Protein AF-A0A9W9YWI8-F1 (afdb_monomer_lite)

Organism: NCBI:txid174260

Foldseek 3Di:
DVLLVVLVVCLVPPLVVSVVCLVPPVVVVFDPVDPVSVVVSVVSVVVSVVVVCVVDPDPDDPDDDDDDPPVVVVVVVVVVVVVVLVVDDPVPHDDPDDPVVVDDD

InterPro domains:
  IPR052456 CTLH complex component protein [PTHR15526] (6-59)

Secondary structure (DSSP, 8-state):
-HHHHHHHHHHHH-HHHHHHHIIIIIHHHS-TTSHHHHHHHHHHHHHHHHHHTTTS-------------THHHHHHHHHHHHHHHTTS-TTTSPP-S-GGGG---

Radius of gyration: 24.57 Å; chains: 1; bounding box: 37×49×68 Å

pLDDT: mean 74.22, std 14.22, range [42.0, 88.56]

Structure (mmCIF, N/CA/C/O backbone):
data_AF-A0A9W9YWI8-F1
#
_entry.id   AF-A0A9W9YWI8-F1
#
loop_
_atom_site.group_PDB
_atom_site.id
_atom_site.type_symbol
_atom_site.label_atom_id
_atom_site.label_alt_id
_atom_site.label_comp_id
_atom_site.label_asym_id
_atom_site.label_entity_id
_atom_site.label_seq_id
_atom_site.pdbx_PDB_i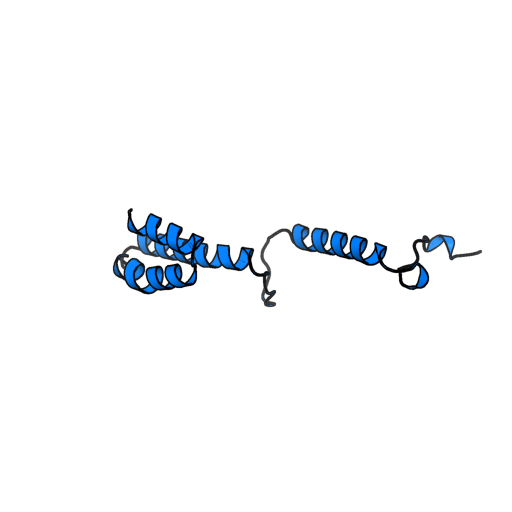ns_code
_atom_site.Cartn_x
_atom_site.Cartn_y
_atom_site.Cartn_z
_atom_site.occupancy
_atom_site.B_iso_or_equiv
_atom_site.auth_seq_id
_atom_site.auth_comp_id
_atom_site.auth_asym_id
_atom_site.auth_atom_id
_atom_site.pdbx_PDB_model_num
ATOM 1 N N . MET A 1 1 ? 0.292 -4.143 26.282 1.00 52.72 1 MET A N 1
ATOM 2 C CA . MET A 1 1 ? 1.708 -3.885 25.917 1.00 52.72 1 MET A CA 1
ATOM 3 C C . MET A 1 1 ? 2.343 -5.019 25.096 1.00 52.72 1 MET A C 1
ATOM 5 O O . MET A 1 1 ? 2.863 -4.715 24.036 1.00 52.72 1 MET A O 1
ATOM 9 N N . CYS A 1 2 ? 2.288 -6.308 25.474 1.00 61.97 2 CYS A N 1
ATOM 10 C CA . CYS A 1 2 ? 2.955 -7.380 24.692 1.00 61.97 2 CYS A CA 1
ATOM 11 C C . CYS A 1 2 ? 2.340 -7.678 23.305 1.00 61.97 2 CYS A C 1
ATOM 13 O O . CYS A 1 2 ? 3.051 -8.072 22.385 1.00 61.97 2 CYS A O 1
ATOM 15 N N . PHE A 1 3 ? 1.033 -7.474 23.134 1.00 71.69 3 PHE A N 1
ATOM 16 C CA . PHE A 1 3 ? 0.311 -7.766 21.886 1.00 71.69 3 PHE A CA 1
ATOM 17 C C . PHE A 1 3 ? 0.650 -6.804 20.733 1.00 71.69 3 PHE A C 1
ATOM 19 O O . PHE A 1 3 ? 0.565 -7.201 19.574 1.00 71.69 3 PHE A O 1
ATOM 26 N N . LEU A 1 4 ? 1.096 -5.581 21.043 1.00 74.38 4 LEU A N 1
ATOM 27 C CA . LEU A 1 4 ? 1.524 -4.591 20.047 1.00 74.38 4 LEU A CA 1
ATOM 28 C C . LEU A 1 4 ? 2.880 -4.945 19.431 1.00 74.38 4 LEU A C 1
ATOM 30 O O . LEU A 1 4 ? 3.044 -4.857 18.218 1.00 74.38 4 LEU A O 1
ATOM 34 N N . PHE A 1 5 ? 3.827 -5.407 20.253 1.00 77.38 5 PHE A N 1
ATOM 35 C CA . PHE A 1 5 ? 5.131 -5.869 19.771 1.00 77.38 5 PHE A CA 1
ATOM 36 C C . PHE A 1 5 ? 4.987 -7.061 18.829 1.00 77.38 5 PHE A C 1
ATOM 38 O O . PHE A 1 5 ? 5.570 -7.059 17.750 1.00 77.38 5 PHE A O 1
ATOM 45 N N . ARG A 1 6 ? 4.144 -8.032 19.200 1.00 81.00 6 ARG A N 1
ATOM 46 C CA . ARG A 1 6 ? 3.864 -9.201 18.361 1.00 81.00 6 ARG A CA 1
ATOM 47 C C . ARG A 1 6 ? 3.217 -8.814 17.033 1.00 81.00 6 ARG A C 1
ATOM 49 O O . ARG A 1 6 ? 3.615 -9.326 15.995 1.00 81.00 6 ARG A O 1
ATOM 56 N N . PHE A 1 7 ? 2.253 -7.893 17.051 1.00 84.38 7 PHE A N 1
ATOM 57 C CA . PHE A 1 7 ? 1.657 -7.382 15.819 1.00 84.38 7 PHE A CA 1
ATOM 58 C C . PHE A 1 7 ? 2.692 -6.684 14.928 1.00 84.38 7 PHE A C 1
ATOM 60 O O . PHE A 1 7 ? 2.711 -6.929 13.729 1.00 84.38 7 PHE A O 1
ATOM 67 N N . HIS A 1 8 ? 3.564 -5.849 15.496 1.00 81.38 8 HIS A N 1
ATOM 68 C CA . HIS A 1 8 ? 4.579 -5.127 14.727 1.00 81.38 8 HIS A CA 1
ATOM 69 C C . HIS A 1 8 ? 5.645 -6.058 14.125 1.00 81.38 8 HIS A C 1
ATOM 71 O O . HIS A 1 8 ? 6.079 -5.860 12.989 1.00 81.38 8 HIS A O 1
ATOM 77 N N . GLU A 1 9 ? 6.024 -7.106 14.859 1.00 84.19 9 GLU A N 1
ATOM 78 C CA . GLU A 1 9 ? 6.909 -8.167 14.377 1.00 84.19 9 GLU A CA 1
ATOM 79 C C . GLU A 1 9 ? 6.272 -8.934 13.209 1.00 84.19 9 GLU A C 1
ATOM 81 O O . GLU A 1 9 ? 6.896 -9.074 12.156 1.00 84.19 9 GLU A O 1
ATOM 86 N N . LEU A 1 10 ? 5.000 -9.336 13.343 1.00 84.56 10 LEU A N 1
ATOM 87 C CA . LEU A 1 10 ? 4.249 -9.969 12.256 1.00 84.56 10 LEU A CA 1
ATOM 88 C C . LEU A 1 10 ? 4.102 -9.024 11.059 1.00 84.56 10 LEU A C 1
ATOM 90 O O . LEU A 1 10 ? 4.374 -9.431 9.940 1.00 84.56 10 LEU A O 1
ATOM 94 N N . ALA A 1 11 ? 3.746 -7.757 11.276 1.00 83.69 11 ALA A N 1
ATOM 95 C CA . ALA A 1 11 ? 3.558 -6.769 10.212 1.00 83.69 11 ALA A CA 1
ATOM 96 C C . ALA A 1 11 ? 4.832 -6.523 9.390 1.00 83.69 11 ALA A C 1
ATOM 98 O O . ALA A 1 11 ? 4.745 -6.196 8.210 1.00 83.69 11 ALA A O 1
ATOM 99 N N . SER A 1 12 ? 6.006 -6.693 10.004 1.00 81.12 12 SER A N 1
ATOM 100 C CA . SER A 1 12 ? 7.301 -6.525 9.339 1.00 81.12 12 SER A CA 1
ATOM 101 C C . SER A 1 12 ? 7.728 -7.752 8.529 1.00 81.12 12 SER A C 1
ATOM 103 O O . SER A 1 12 ? 8.502 -7.610 7.586 1.00 81.12 12 SER A O 1
ATOM 105 N N . HIS A 1 13 ? 7.261 -8.949 8.897 1.00 82.06 13 HIS A N 1
ATOM 106 C CA . HIS A 1 13 ? 7.675 -10.208 8.273 1.00 82.06 13 HIS A CA 1
ATOM 107 C C . HIS A 1 13 ? 6.621 -10.772 7.311 1.00 82.06 13 HIS A C 1
ATOM 109 O O . HIS A 1 13 ? 6.954 -11.189 6.204 1.00 82.06 13 HIS A O 1
ATOM 115 N N . ASP A 1 14 ? 5.355 -10.793 7.729 1.00 84.81 14 ASP A N 1
ATOM 116 C CA . ASP A 1 14 ? 4.216 -11.250 6.939 1.00 84.81 14 ASP A CA 1
ATOM 117 C C . ASP A 1 14 ? 2.959 -10.396 7.237 1.00 84.81 14 ASP A C 1
ATOM 119 O O . ASP A 1 14 ? 2.265 -10.604 8.244 1.00 84.81 14 ASP A O 1
ATOM 123 N N . PRO A 1 15 ? 2.616 -9.443 6.350 1.00 83.00 15 PRO A N 1
ATOM 124 C CA . PRO A 1 15 ? 1.469 -8.564 6.547 1.00 83.00 15 PRO A CA 1
ATOM 125 C C . PRO A 1 15 ? 0.127 -9.314 6.543 1.00 83.00 15 PRO A C 1
ATOM 127 O O . PRO A 1 15 ? -0.842 -8.826 7.130 1.00 83.00 15 PRO A O 1
ATOM 130 N N . TYR A 1 16 ? 0.043 -10.500 5.929 1.00 85.06 16 TYR A N 1
ATOM 131 C CA . TYR A 1 16 ? -1.180 -11.304 5.920 1.00 85.06 16 TYR A CA 1
ATOM 132 C C . TYR A 1 16 ? -1.438 -11.955 7.285 1.00 85.06 16 TYR A C 1
ATOM 134 O O . TYR A 1 16 ? -2.544 -11.856 7.827 1.00 85.06 16 TYR A O 1
ATOM 142 N N . GLU A 1 17 ? -0.412 -12.566 7.882 1.00 86.38 17 GLU A N 1
ATOM 143 C CA . GLU A 1 17 ? -0.453 -13.061 9.265 1.00 86.38 17 GLU A CA 1
ATOM 144 C C . GLU A 1 17 ? -0.774 -11.927 10.248 1.00 86.38 17 GLU A C 1
ATOM 146 O O . GLU A 1 17 ? -1.616 -12.093 11.134 1.00 86.38 17 GLU A O 1
ATOM 151 N N . ALA A 1 18 ? -0.177 -10.746 10.055 1.00 87.38 18 ALA A N 1
ATOM 152 C CA . ALA A 1 18 ? -0.458 -9.568 10.871 1.00 87.38 18 ALA A CA 1
ATOM 153 C C . ALA A 1 18 ? -1.932 -9.146 10.795 1.00 87.38 18 ALA A C 1
ATOM 155 O O . ALA A 1 18 ? -2.547 -8.861 11.824 1.00 87.38 18 ALA A O 1
ATOM 156 N N . LEU A 1 19 ? -2.528 -9.159 9.597 1.00 86.81 19 LEU A N 1
ATOM 157 C CA . LEU A 1 19 ? -3.943 -8.849 9.401 1.00 86.81 19 LEU A CA 1
ATOM 158 C C . LEU A 1 19 ? -4.846 -9.873 10.100 1.00 86.81 19 LEU A C 1
ATOM 160 O O . LEU A 1 19 ? -5.817 -9.504 10.762 1.00 86.81 19 LEU A O 1
ATOM 164 N N . LYS A 1 20 ? -4.504 -11.161 10.008 1.00 88.56 20 LYS A N 1
ATOM 165 C CA . LYS A 1 20 ? -5.230 -12.237 10.691 1.00 88.56 20 LYS A CA 1
ATOM 166 C C . LYS A 1 20 ? -5.146 -12.097 12.213 1.00 88.56 20 LYS A C 1
ATOM 168 O O . LYS A 1 20 ? -6.151 -12.307 12.894 1.00 88.56 20 LYS A O 1
ATOM 173 N N . TYR A 1 21 ? -3.984 -11.723 12.743 1.00 87.12 21 TYR A N 1
ATOM 174 C CA . TYR A 1 21 ? -3.781 -11.461 14.168 1.00 87.12 21 TYR A CA 1
ATOM 175 C C . TYR A 1 21 ? -4.567 -10.227 14.636 1.00 87.12 21 TYR A C 1
ATOM 177 O O . TYR A 1 21 ? -5.247 -10.279 15.662 1.00 87.12 21 TYR A O 1
ATOM 185 N N . LEU A 1 22 ? -4.551 -9.147 13.848 1.00 87.38 22 LEU A N 1
ATOM 186 C CA . LEU A 1 22 ? -5.325 -7.929 14.101 1.00 87.38 22 LEU A CA 1
ATOM 187 C C . LEU A 1 22 ? -6.835 -8.211 14.134 1.00 87.38 22 LEU A C 1
ATOM 189 O O . LEU A 1 22 ? -7.535 -7.747 15.032 1.00 87.38 22 LEU A O 1
ATOM 193 N N . GLN A 1 23 ? -7.330 -9.007 13.183 1.00 87.62 23 GLN A N 1
ATOM 194 C CA . GLN A 1 23 ? -8.750 -9.327 13.062 1.00 87.62 23 GLN A CA 1
ATOM 195 C C . GLN A 1 23 ? -9.250 -10.276 14.153 1.00 87.62 23 GLN A C 1
ATOM 197 O O . GLN A 1 23 ? -10.385 -10.118 14.593 1.00 87.62 23 GLN A O 1
ATOM 202 N N . ASN A 1 24 ? -8.453 -11.264 14.568 1.00 86.31 24 ASN A N 1
ATOM 203 C CA . ASN A 1 24 ? -8.922 -12.302 15.487 1.00 86.31 24 ASN A CA 1
ATOM 204 C C . ASN A 1 24 ? -8.539 -12.030 16.941 1.00 86.31 24 ASN A C 1
ATOM 206 O O . ASN A 1 24 ? -9.402 -12.119 17.803 1.00 86.31 24 ASN A O 1
ATOM 210 N N . GLU A 1 25 ? -7.277 -11.717 17.237 1.00 84.56 25 GLU A N 1
ATOM 211 C CA . GLU A 1 25 ? -6.809 -11.620 18.628 1.00 84.56 25 GLU A CA 1
ATOM 212 C C . GLU A 1 25 ? -6.848 -10.185 19.144 1.00 84.56 25 GLU A C 1
ATOM 214 O O . GLU A 1 25 ? -7.377 -9.920 20.226 1.00 84.56 25 GLU A O 1
ATOM 219 N N . LEU A 1 26 ? -6.336 -9.240 18.350 1.00 83.06 26 LEU A N 1
ATOM 220 C CA . LEU A 1 26 ? -6.263 -7.841 18.762 1.00 83.06 26 LEU A CA 1
ATOM 221 C C . LEU A 1 26 ? -7.669 -7.233 18.895 1.00 83.06 26 LEU A C 1
ATOM 223 O O . LEU A 1 26 ? -7.957 -6.584 19.893 1.00 83.06 26 LEU A O 1
ATOM 227 N N . SER A 1 27 ? -8.570 -7.514 17.948 1.00 83.19 27 SER A N 1
ATOM 228 C CA . SER A 1 27 ? -9.954 -7.016 17.979 1.00 83.19 27 SER A CA 1
ATOM 229 C C . SER A 1 27 ? -10.769 -7.511 19.182 1.00 83.19 27 SER A C 1
ATOM 231 O O . SER A 1 27 ? -11.611 -6.769 19.678 1.00 83.19 27 SER A O 1
ATOM 233 N N . GLN A 1 28 ? -10.523 -8.741 19.651 1.00 82.69 28 GLN A N 1
ATOM 234 C CA . GLN A 1 28 ? -11.201 -9.329 20.812 1.00 82.69 28 GLN A CA 1
ATOM 235 C C . GLN A 1 28 ? -10.655 -8.801 22.139 1.00 82.69 28 GLN A C 1
ATOM 237 O O . GLN A 1 28 ? -11.348 -8.849 23.151 1.00 82.69 28 GLN A O 1
ATOM 242 N N . THR A 1 29 ? -9.406 -8.335 22.135 1.00 81.56 29 THR A N 1
ATOM 243 C CA . THR A 1 29 ? -8.731 -7.824 23.333 1.00 81.56 29 THR A CA 1
ATOM 244 C C . THR A 1 29 ? -9.017 -6.337 23.558 1.00 81.56 29 THR A C 1
ATOM 246 O O . THR A 1 29 ? -8.964 -5.888 24.697 1.00 81.56 29 THR A O 1
ATOM 249 N N . VAL A 1 30 ? -9.332 -5.592 22.493 1.00 81.69 30 VAL A N 1
ATOM 250 C CA . VAL A 1 30 ? -9.650 -4.157 22.540 1.00 81.69 30 VAL A CA 1
ATOM 251 C C . VAL A 1 30 ? -11.084 -3.928 23.019 1.00 81.69 30 VAL A C 1
ATOM 253 O O . VAL A 1 30 ? -12.028 -4.505 22.472 1.00 81.69 30 VAL A O 1
ATOM 256 N N . ALA A 1 31 ? -11.268 -3.045 24.000 1.00 80.75 31 ALA A N 1
ATOM 257 C CA . ALA A 1 31 ? -12.581 -2.598 24.437 1.00 80.75 31 ALA A CA 1
ATOM 258 C C . ALA A 1 31 ? -13.122 -1.518 23.485 1.00 80.75 31 ALA A C 1
ATOM 260 O O . ALA A 1 31 ? -12.765 -0.344 23.545 1.00 80.75 31 ALA A O 1
ATOM 261 N N . HIS A 1 32 ? -14.049 -1.907 22.606 1.00 80.00 32 HIS A N 1
ATOM 262 C CA . HIS A 1 32 ? -14.669 -0.985 21.636 1.00 80.00 32 HIS A CA 1
ATOM 263 C C . HIS A 1 32 ? -15.626 0.037 22.262 1.00 80.00 32 HIS A C 1
ATOM 265 O O . HIS A 1 32 ? -16.042 0.976 21.584 1.00 80.00 32 HIS A O 1
ATOM 271 N N . ASP A 1 33 ? -15.958 -0.132 23.541 1.00 81.69 33 ASP A N 1
ATOM 272 C CA . ASP A 1 33 ? -16.742 0.830 24.315 1.00 81.69 33 ASP A CA 1
ATOM 273 C C . ASP A 1 33 ? -15.901 2.045 24.753 1.00 81.69 33 ASP A C 1
ATOM 275 O O . ASP A 1 33 ? -16.460 3.091 25.093 1.00 81.69 33 ASP A O 1
ATOM 279 N N . GLU A 1 34 ? -14.565 1.945 24.705 1.00 88.38 34 GLU A N 1
ATOM 280 C CA . GLU A 1 34 ? -13.656 3.045 25.017 1.00 88.38 34 GLU A CA 1
ATOM 281 C C . GLU A 1 34 ? -13.212 3.774 23.727 1.00 88.38 34 GLU A C 1
ATOM 283 O O . GLU A 1 34 ? -12.612 3.184 22.816 1.00 88.38 34 GLU A O 1
ATOM 288 N N . PRO A 1 35 ? -13.502 5.083 23.593 1.00 83.25 35 PRO A N 1
ATOM 289 C CA . PRO A 1 35 ? -13.203 5.825 22.369 1.00 83.25 35 PRO A CA 1
ATOM 290 C C . PRO A 1 35 ? -11.697 5.99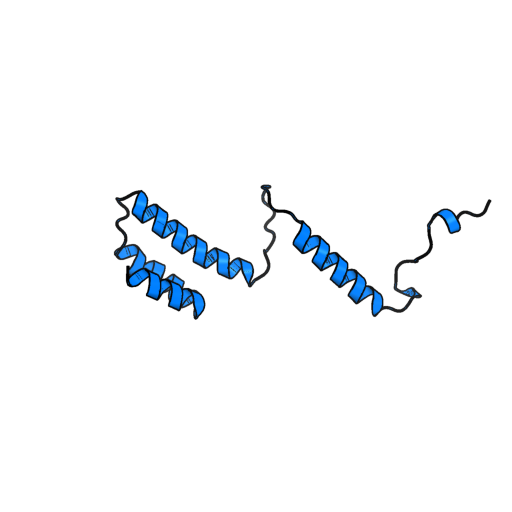0 22.116 1.00 83.25 35 PRO A C 1
ATOM 292 O O . PRO A 1 35 ? -11.289 6.117 20.962 1.00 83.25 35 PRO A O 1
ATOM 295 N N . GLU A 1 36 ? -10.881 5.977 23.172 1.00 83.50 36 GLU A N 1
ATOM 296 C CA . GLU A 1 36 ? -9.424 6.115 23.091 1.00 83.50 36 GLU A CA 1
ATOM 297 C C . GLU A 1 36 ? -8.775 4.815 22.590 1.00 83.50 36 GLU A C 1
ATOM 299 O O . GLU A 1 36 ? -8.053 4.828 21.593 1.00 83.50 36 GLU A O 1
ATOM 304 N N . GLU A 1 37 ? -9.134 3.665 23.171 1.00 79.69 37 GLU A N 1
ATOM 305 C CA . GLU A 1 37 ? -8.597 2.362 22.756 1.00 79.69 37 GLU A CA 1
ATOM 306 C C . GLU A 1 37 ? -9.028 1.983 21.326 1.00 79.69 37 GLU A C 1
ATOM 308 O O . GLU A 1 37 ? -8.224 1.520 20.510 1.00 79.69 37 GLU A O 1
ATOM 313 N N . SER A 1 38 ? -10.283 2.268 20.960 1.00 81.38 38 SER A N 1
ATOM 314 C CA . SER A 1 38 ? -10.766 2.072 19.585 1.00 81.38 38 SER A CA 1
ATOM 315 C C . SER A 1 38 ? -10.082 3.001 18.572 1.00 81.38 38 SER A C 1
ATOM 317 O O . SER A 1 38 ? -9.918 2.636 17.402 1.00 81.38 38 SER A O 1
ATOM 319 N N . GLN A 1 39 ? -9.652 4.198 18.987 1.00 84.88 39 GLN A N 1
ATOM 320 C CA . GLN A 1 39 ? -8.850 5.088 18.149 1.00 84.88 39 GLN A CA 1
ATOM 321 C C . GLN A 1 39 ? -7.447 4.526 17.925 1.00 84.88 39 GLN A C 1
ATOM 323 O O . GLN A 1 39 ? -6.998 4.503 16.777 1.00 84.88 39 GLN A O 1
ATOM 328 N N . GLU A 1 40 ? -6.778 4.040 18.969 1.00 83.75 40 GLU A N 1
ATOM 329 C CA . GLU A 1 40 ? -5.461 3.414 18.835 1.00 83.75 40 GLU A CA 1
ATOM 330 C C . GLU A 1 40 ? -5.512 2.181 17.928 1.00 83.75 40 GLU A C 1
ATOM 332 O O . GLU A 1 40 ? -4.690 2.049 17.020 1.00 83.75 40 GLU A O 1
ATOM 337 N N . PHE A 1 41 ? -6.529 1.328 18.081 1.00 85.00 41 PHE A N 1
ATOM 338 C CA . PHE A 1 41 ? -6.731 0.169 17.209 1.00 85.00 41 PHE A CA 1
ATOM 339 C C . PHE A 1 41 ? -6.855 0.566 15.730 1.00 85.00 41 PHE A C 1
ATOM 341 O O . PHE A 1 41 ? -6.223 -0.043 14.862 1.00 85.00 41 PHE A O 1
ATOM 348 N N . ARG A 1 42 ? -7.619 1.627 15.427 1.00 85.56 42 ARG A N 1
ATOM 349 C CA . ARG A 1 42 ? -7.733 2.156 14.057 1.00 85.56 42 ARG A CA 1
ATOM 350 C C . ARG A 1 42 ? -6.398 2.665 13.515 1.00 85.56 42 ARG A C 1
ATOM 352 O O . ARG A 1 42 ? -6.105 2.420 12.348 1.00 85.56 42 ARG A O 1
ATOM 359 N N . LEU A 1 43 ? -5.596 3.346 14.337 1.00 84.25 43 LEU A N 1
ATOM 360 C CA . LEU A 1 43 ? -4.277 3.854 13.937 1.00 84.25 43 LEU A CA 1
ATOM 361 C C . LEU A 1 43 ? -3.285 2.718 13.652 1.00 84.25 43 LEU A C 1
ATOM 363 O O . LEU A 1 43 ? -2.530 2.767 12.680 1.00 84.25 43 LEU A O 1
ATOM 367 N N . ILE A 1 44 ? -3.315 1.662 14.463 1.00 84.12 44 ILE A N 1
ATOM 368 C CA . ILE A 1 44 ? -2.493 0.464 14.262 1.00 84.12 44 ILE A CA 1
ATOM 369 C C . ILE A 1 44 ? -2.875 -0.224 12.948 1.00 84.12 44 ILE A C 1
ATOM 371 O O . ILE A 1 44 ? -2.004 -0.544 12.137 1.00 84.12 44 ILE A O 1
ATOM 375 N N . ALA A 1 45 ? -4.176 -0.393 12.699 1.00 84.44 45 ALA A N 1
ATOM 376 C CA . ALA A 1 45 ? -4.670 -0.944 11.444 1.00 84.44 45 ALA A CA 1
ATOM 377 C C . ALA A 1 45 ? -4.246 -0.077 10.245 1.00 84.44 45 ALA A C 1
ATOM 379 O O . ALA A 1 45 ? -3.744 -0.607 9.256 1.00 84.44 45 ALA A O 1
ATOM 380 N N . SER A 1 46 ? -4.367 1.254 10.328 1.00 84.12 46 SER A N 1
ATOM 381 C CA . SER A 1 46 ? -3.967 2.144 9.231 1.00 84.12 46 SER A CA 1
ATOM 382 C C . SER A 1 46 ? -2.465 2.103 8.952 1.00 84.12 46 SER A C 1
ATOM 384 O O . SER A 1 46 ? -2.066 2.218 7.794 1.00 84.12 46 SER A O 1
ATOM 386 N N . SER A 1 47 ? -1.627 1.903 9.973 1.00 81.50 47 SER A N 1
ATOM 387 C CA . SER A 1 47 ? -0.181 1.721 9.798 1.00 81.50 47 SER A CA 1
ATOM 388 C C . SER A 1 47 ? 0.152 0.481 8.963 1.00 81.50 47 SER A C 1
ATOM 390 O O . SER A 1 47 ? 1.040 0.553 8.116 1.00 81.50 47 SER A O 1
ATOM 392 N N . LEU A 1 48 ? -0.574 -0.629 9.150 1.00 81.62 48 LEU A N 1
ATOM 393 C CA . LEU A 1 48 ? -0.380 -1.861 8.372 1.00 81.62 48 LEU A CA 1
ATOM 394 C C . LEU A 1 48 ? -0.605 -1.620 6.877 1.00 81.62 48 LEU A C 1
ATOM 396 O O . LEU A 1 48 ? 0.208 -2.005 6.040 1.00 81.62 48 LEU A O 1
ATOM 400 N N . PHE A 1 49 ? -1.699 -0.932 6.546 1.00 76.56 49 PHE A N 1
ATOM 401 C CA . PHE A 1 49 ? -2.049 -0.628 5.161 1.00 76.56 49 PHE A CA 1
ATOM 402 C C . PHE A 1 49 ? -1.163 0.470 4.563 1.00 76.56 49 PHE A C 1
ATOM 404 O O . PHE A 1 49 ? -0.865 0.422 3.374 1.00 76.56 49 PHE A O 1
ATOM 411 N N . SER A 1 50 ? -0.689 1.418 5.378 1.00 71.25 50 SER A N 1
ATOM 412 C CA . SER A 1 50 ? 0.212 2.495 4.938 1.00 71.25 50 SER A CA 1
ATOM 413 C C . SER A 1 50 ? 1.600 1.980 4.536 1.00 71.25 50 SER A C 1
ATOM 415 O O . SER A 1 50 ? 2.237 2.544 3.651 1.00 71.25 50 SER A O 1
ATOM 417 N N . GLN A 1 51 ? 2.067 0.897 5.159 1.00 62.78 51 GLN A N 1
ATOM 418 C CA . GLN A 1 51 ? 3.350 0.276 4.829 1.00 62.78 51 GLN A CA 1
ATOM 419 C C . GLN A 1 51 ? 3.287 -0.534 3.524 1.00 62.78 51 GLN A C 1
ATOM 421 O O . GLN A 1 51 ? 4.232 -0.498 2.737 1.00 62.78 51 GLN A O 1
ATOM 426 N N . ALA A 1 52 ? 2.152 -1.187 3.248 1.00 56.94 52 ALA A N 1
ATOM 427 C CA . ALA A 1 52 ? 1.916 -1.897 1.989 1.00 56.94 52 ALA A CA 1
ATOM 428 C C . ALA A 1 52 ? 1.815 -0.937 0.787 1.00 56.94 52 ALA A C 1
ATOM 430 O O . ALA A 1 52 ? 2.487 -1.133 -0.220 1.00 56.94 52 ALA A O 1
ATOM 431 N N . VAL A 1 53 ? 1.082 0.178 0.913 1.00 53.66 53 VAL A N 1
ATOM 432 C CA . VAL A 1 53 ? 0.975 1.193 -0.166 1.00 53.66 53 VAL A CA 1
ATOM 433 C C . VAL A 1 53 ? 2.276 1.960 -0.434 1.00 53.66 53 VAL A C 1
ATOM 435 O O . VAL A 1 53 ? 2.338 2.766 -1.362 1.00 53.66 53 VAL A O 1
ATOM 438 N N . SER A 1 54 ? 3.300 1.764 0.401 1.00 51.53 54 SER A N 1
ATOM 439 C CA . SER A 1 54 ? 4.633 2.322 0.182 1.00 51.53 54 SER A CA 1
ATOM 440 C C . SER A 1 54 ? 5.548 1.376 -0.606 1.00 51.53 54 SER A C 1
ATOM 442 O O . SER A 1 54 ? 6.549 1.853 -1.138 1.00 51.53 54 SER A O 1
ATOM 444 N N . SER A 1 55 ? 5.227 0.075 -0.676 1.00 49.41 55 SER A N 1
ATOM 445 C CA . SER A 1 55 ? 6.000 -0.939 -1.420 1.00 49.41 55 SER A CA 1
ATOM 446 C C . SER A 1 55 ? 5.401 -1.230 -2.794 1.00 49.41 55 SER A C 1
ATOM 448 O O . SER A 1 55 ? 6.138 -1.339 -3.771 1.00 49.41 55 SER A O 1
ATOM 450 N N . GLU A 1 56 ? 4.075 -1.255 -2.903 1.00 47.28 56 GLU A N 1
ATOM 451 C CA . GLU A 1 56 ? 3.369 -1.355 -4.173 1.00 47.28 56 GLU A CA 1
ATOM 452 C C . GLU A 1 56 ? 2.786 0.013 -4.534 1.00 47.28 56 GLU A C 1
ATOM 454 O O . GLU A 1 56 ? 1.902 0.533 -3.856 1.00 47.28 56 GLU A O 1
ATOM 459 N N . GLU A 1 57 ? 3.343 0.601 -5.593 1.00 44.78 57 GLU A N 1
ATOM 460 C CA . GLU A 1 57 ? 2.846 1.735 -6.374 1.00 44.78 57 GLU A CA 1
ATOM 461 C C . GLU A 1 57 ? 1.440 2.221 -5.985 1.00 44.78 57 GLU A C 1
ATOM 463 O O . GLU A 1 57 ? 0.451 1.511 -6.166 1.00 44.78 57 GLU A O 1
ATOM 468 N N . ARG A 1 58 ? 1.341 3.480 -5.525 1.00 43.12 58 ARG A N 1
ATOM 469 C CA . ARG A 1 58 ? 0.076 4.226 -5.438 1.00 43.12 58 ARG A CA 1
ATOM 470 C C . ARG A 1 58 ? -0.698 4.074 -6.750 1.00 43.12 58 ARG A C 1
ATOM 472 O O . ARG A 1 58 ? -0.480 4.820 -7.706 1.00 43.12 58 ARG A O 1
ATOM 479 N N . MET A 1 59 ? -1.627 3.127 -6.772 1.00 44.06 59 MET A N 1
ATOM 480 C CA . MET A 1 59 ? -2.634 3.003 -7.804 1.00 44.06 59 MET A CA 1
ATOM 481 C C . MET A 1 59 ? -3.512 4.247 -7.676 1.00 44.06 59 MET A C 1
ATOM 483 O O . MET A 1 59 ? -4.267 4.405 -6.720 1.00 44.06 59 MET A O 1
ATOM 487 N N . VAL A 1 60 ? -3.322 5.188 -8.599 1.00 44.09 60 VAL A N 1
ATOM 488 C CA . VAL A 1 60 ? -4.139 6.395 -8.732 1.00 44.09 60 VAL A CA 1
ATOM 489 C C . VAL A 1 60 ? -5.571 5.978 -9.056 1.00 44.09 60 VAL A C 1
ATOM 491 O O . VAL A 1 60 ? -5.936 5.782 -10.210 1.00 44.09 60 VAL A O 1
ATOM 494 N N . THR A 1 61 ? -6.396 5.811 -8.027 1.00 42.00 61 THR A N 1
ATOM 495 C CA . THR A 1 61 ? -7.843 5.916 -8.178 1.00 42.00 61 THR A CA 1
ATOM 496 C C . THR A 1 61 ? -8.176 7.399 -8.206 1.00 42.00 61 THR A C 1
ATOM 498 O O . THR A 1 61 ? -7.993 8.089 -7.202 1.00 42.00 61 THR A O 1
ATOM 501 N N . ASP A 1 62 ? -8.617 7.872 -9.371 1.00 48.41 62 ASP A N 1
ATOM 502 C CA . ASP A 1 62 ? -9.189 9.198 -9.613 1.00 48.41 62 ASP A CA 1
ATOM 503 C C . ASP A 1 62 ? -10.319 9.478 -8.614 1.00 48.41 62 ASP A C 1
ATOM 505 O O . ASP A 1 62 ? -11.482 9.196 -8.875 1.00 48.41 62 ASP A O 1
ATOM 509 N N . THR A 1 63 ? -9.987 10.009 -7.442 1.00 48.47 63 THR A N 1
ATOM 510 C CA . THR A 1 63 ? -10.951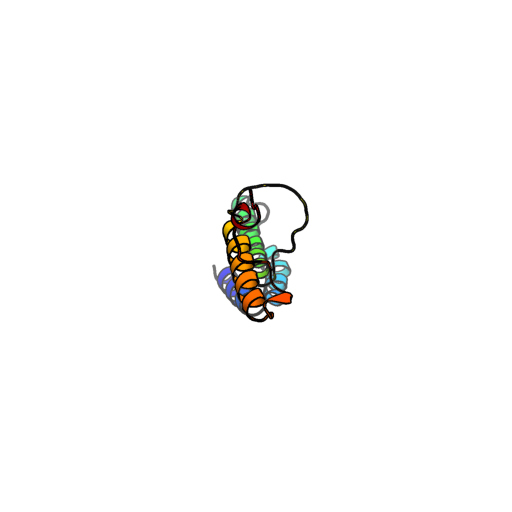 10.694 -6.579 1.00 48.47 63 THR A CA 1
ATOM 511 C C . THR A 1 63 ? -10.198 11.617 -5.632 1.00 48.47 63 THR A C 1
ATOM 513 O O . THR A 1 63 ? -9.703 11.216 -4.587 1.00 48.47 63 THR A O 1
ATOM 516 N N . GLU A 1 64 ? -10.120 12.866 -6.082 1.00 45.38 64 GLU A N 1
ATOM 517 C CA . GLU A 1 64 ? -10.156 14.084 -5.278 1.00 45.38 64 GLU A CA 1
ATOM 518 C C . GLU A 1 64 ? -9.013 14.345 -4.274 1.00 45.38 64 GLU A C 1
ATOM 520 O O . GLU A 1 64 ? -8.958 13.841 -3.159 1.00 45.38 64 GLU A O 1
ATOM 525 N N . SER A 1 65 ? -8.123 15.244 -4.710 1.00 60.94 65 SER A N 1
ATOM 526 C CA . SER A 1 65 ? -7.612 16.397 -3.961 1.00 60.94 65 SER A CA 1
ATOM 527 C C . SER A 1 65 ? -7.499 16.270 -2.440 1.00 60.94 65 SER A C 1
ATOM 529 O O . SER A 1 65 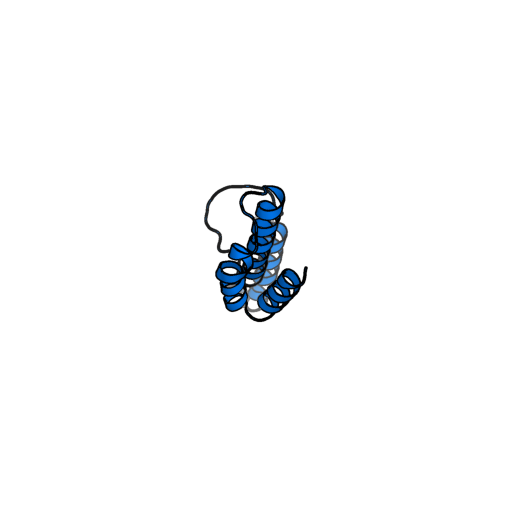? -8.486 16.451 -1.741 1.00 60.94 65 SER A O 1
ATOM 531 N N . LEU A 1 66 ? -6.263 16.159 -1.937 1.00 45.31 66 LEU A N 1
ATOM 532 C CA . LEU A 1 66 ? -5.722 16.995 -0.850 1.00 45.31 66 LEU A CA 1
ATOM 533 C C . LEU A 1 66 ? -4.222 16.685 -0.648 1.00 45.31 66 LEU A C 1
ATOM 535 O O . LEU A 1 66 ? -3.829 15.646 -0.130 1.00 45.31 66 LEU A O 1
ATOM 539 N N . SER A 1 67 ? -3.387 17.639 -1.061 1.00 48.19 67 SER A N 1
ATOM 540 C CA . SER A 1 67 ? -2.143 18.022 -0.377 1.00 48.19 67 SER A CA 1
ATOM 541 C C . SER A 1 67 ? -1.096 16.935 -0.070 1.00 48.19 67 SER A C 1
ATOM 543 O O . SER A 1 67 ? -0.853 16.608 1.085 1.00 48.19 67 SER A O 1
ATOM 545 N N . THR A 1 68 ? -0.344 16.478 -1.072 1.00 42.94 68 THR A N 1
ATOM 546 C CA . THR A 1 68 ? 1.083 16.124 -0.890 1.00 42.94 68 THR A CA 1
ATOM 547 C C . THR A 1 68 ? 1.863 1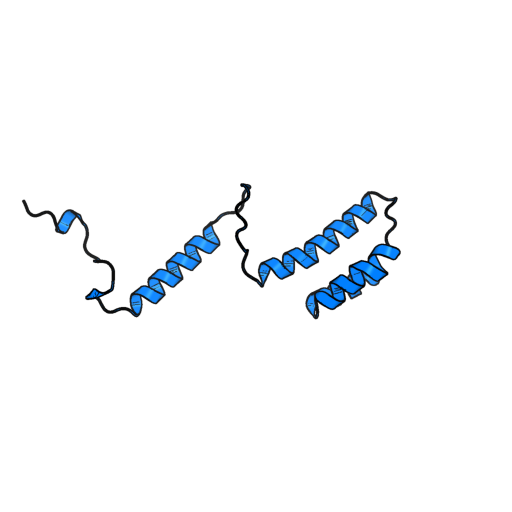6.528 -2.141 1.00 42.94 68 THR A C 1
ATOM 549 O O . THR A 1 68 ? 1.298 16.502 -3.236 1.00 42.94 68 THR A O 1
ATOM 552 N N . PRO A 1 69 ? 3.128 16.971 -2.020 1.00 45.72 69 PRO A N 1
ATOM 553 C CA . PRO A 1 69 ? 3.864 17.501 -3.155 1.00 45.72 69 PRO A CA 1
ATOM 554 C C . PRO A 1 69 ? 4.063 16.381 -4.177 1.00 45.72 69 PRO A C 1
ATOM 556 O O . PRO A 1 69 ? 4.828 15.449 -3.951 1.00 45.72 69 PRO A O 1
ATOM 559 N N . LEU A 1 70 ? 3.421 16.514 -5.339 1.00 49.94 70 LEU A N 1
ATOM 560 C CA . LEU A 1 70 ? 3.597 15.681 -6.540 1.00 49.94 70 LEU A CA 1
ATOM 561 C C . LEU A 1 70 ? 5.041 15.721 -7.108 1.00 49.94 70 LEU A C 1
ATOM 563 O O . LEU A 1 70 ? 5.300 15.260 -8.217 1.00 49.94 70 LEU A O 1
ATOM 567 N N . SER A 1 71 ? 5.985 16.279 -6.345 1.00 54.00 71 SER A N 1
ATOM 568 C CA . SER A 1 71 ? 7.383 16.514 -6.695 1.00 54.00 71 SER A CA 1
ATOM 569 C C . SER A 1 71 ? 8.167 15.219 -6.877 1.00 54.00 71 SER A C 1
ATOM 571 O O . SER A 1 71 ? 9.030 15.159 -7.751 1.00 54.00 71 SER A O 1
ATOM 573 N N . ASP A 1 72 ? 7.873 14.187 -6.085 1.00 57.88 72 ASP A N 1
ATOM 574 C CA . ASP A 1 72 ? 8.677 12.961 -6.082 1.00 57.88 72 ASP A CA 1
ATOM 575 C C . ASP A 1 72 ? 8.448 12.135 -7.361 1.00 57.88 72 ASP A C 1
ATOM 577 O O . ASP A 1 72 ? 9.385 11.768 -8.071 1.00 57.88 72 ASP A O 1
ATOM 581 N N . GLY A 1 73 ? 7.181 11.985 -7.764 1.00 62.31 73 GLY A N 1
ATOM 582 C CA . GLY A 1 73 ? 6.822 11.291 -9.001 1.00 62.31 73 GLY A CA 1
ATOM 583 C C . GLY A 1 73 ? 7.237 12.044 -10.268 1.00 62.31 73 GLY A C 1
ATOM 584 O O . GLY A 1 73 ? 7.701 11.424 -11.221 1.00 62.31 73 GLY A O 1
ATOM 585 N N . PHE A 1 74 ? 7.100 13.374 -10.300 1.00 75.25 74 PHE A N 1
ATOM 586 C CA . PHE A 1 74 ? 7.486 14.171 -11.471 1.00 75.25 74 PHE A CA 1
ATOM 587 C C . PHE A 1 74 ? 9.003 14.161 -11.694 1.00 75.25 74 PHE A C 1
ATOM 589 O O . PHE A 1 74 ? 9.461 13.961 -12.819 1.00 75.25 74 PHE A O 1
ATOM 596 N N . THR A 1 75 ? 9.781 14.310 -10.619 1.00 77.44 75 THR A N 1
ATOM 597 C CA . THR A 1 75 ? 11.248 14.275 -10.676 1.00 77.44 75 THR A CA 1
ATOM 598 C C . THR A 1 75 ? 11.746 12.899 -11.109 1.00 77.44 75 THR A C 1
ATOM 600 O O . THR A 1 75 ? 12.544 12.811 -12.040 1.00 77.44 75 THR A O 1
ATOM 603 N N . GLY A 1 76 ? 11.224 11.821 -10.511 1.00 78.12 76 GLY A N 1
ATOM 604 C CA . GLY A 1 76 ? 11.590 10.454 -10.889 1.00 78.12 76 GLY A CA 1
ATOM 605 C C . GLY A 1 76 ? 11.228 10.117 -12.339 1.00 78.12 76 GLY A C 1
ATOM 606 O O . GLY A 1 76 ? 12.043 9.550 -13.064 1.00 78.12 76 GLY A O 1
ATOM 607 N N . ARG A 1 77 ? 10.041 10.533 -12.804 1.00 83.25 77 ARG A N 1
ATOM 608 C CA . ARG A 1 77 ? 9.612 10.349 -14.203 1.00 83.25 77 ARG A CA 1
ATOM 609 C C . ARG A 1 77 ? 10.484 11.123 -15.185 1.00 83.25 77 ARG A C 1
ATOM 611 O O . ARG A 1 77 ? 10.814 10.584 -16.234 1.00 83.25 77 ARG A O 1
ATOM 618 N N . THR A 1 78 ? 10.868 12.350 -14.837 1.00 83.81 78 THR A N 1
ATOM 619 C CA . THR A 1 78 ? 11.741 13.183 -15.676 1.00 83.81 78 THR A CA 1
ATOM 620 C C . THR A 1 78 ? 13.127 12.550 -15.801 1.00 83.81 78 THR A C 1
ATOM 622 O O . THR A 1 78 ? 13.607 12.353 -16.910 1.00 83.81 78 THR A O 1
ATOM 625 N N . GLN A 1 79 ? 13.723 12.105 -14.690 1.00 84.06 79 GLN A N 1
ATOM 626 C CA . GLN A 1 79 ? 15.027 11.431 -14.715 1.00 84.06 79 GLN A CA 1
ATOM 627 C C . GLN A 1 79 ? 15.004 10.113 -15.501 1.00 84.06 79 GLN A C 1
ATOM 629 O O . GLN A 1 79 ? 15.929 9.831 -16.264 1.00 84.06 79 GLN A O 1
ATOM 634 N N . LEU A 1 80 ? 13.952 9.302 -15.340 1.00 84.31 80 LEU A N 1
ATOM 635 C CA . LEU A 1 80 ? 13.770 8.080 -16.127 1.00 84.31 80 LEU A CA 1
ATOM 636 C C . LEU A 1 80 ? 13.641 8.387 -17.615 1.00 84.31 80 LEU A C 1
ATOM 638 O O . LEU A 1 80 ? 14.268 7.714 -18.427 1.00 84.31 80 LEU A O 1
ATOM 642 N N . PHE A 1 81 ? 12.848 9.399 -17.966 1.00 85.69 81 PHE A N 1
ATOM 643 C CA . PHE A 1 81 ? 12.683 9.834 -19.345 1.00 85.69 81 PHE A CA 1
ATOM 644 C C . PHE A 1 81 ? 14.021 10.264 -19.953 1.00 85.69 81 PHE A C 1
ATOM 646 O O . PHE A 1 81 ? 14.395 9.733 -20.995 1.00 85.69 81 PHE A O 1
ATOM 653 N N . ASP A 1 82 ? 14.788 11.119 -19.275 1.00 83.88 82 ASP A N 1
ATOM 654 C CA . ASP A 1 82 ? 16.106 11.572 -19.743 1.00 83.88 82 ASP A CA 1
ATOM 655 C C . ASP A 1 82 ? 17.084 10.399 -19.917 1.00 83.88 82 ASP A C 1
ATOM 657 O O . ASP A 1 82 ? 17.811 10.307 -20.910 1.00 83.88 82 ASP A O 1
ATOM 661 N N . THR A 1 83 ? 17.053 9.447 -18.980 1.00 86.81 83 THR A N 1
ATOM 662 C CA . THR A 1 83 ? 17.871 8.230 -19.040 1.00 86.81 83 THR A CA 1
ATOM 663 C C . THR A 1 83 ? 17.474 7.360 -20.232 1.00 86.81 83 THR A C 1
ATOM 665 O O . THR A 1 83 ? 18.339 6.897 -20.972 1.00 86.81 83 THR A O 1
ATOM 668 N N . LEU A 1 84 ? 16.175 7.165 -20.468 1.00 85.88 84 LEU A N 1
ATOM 669 C CA . LEU A 1 84 ? 15.669 6.387 -21.598 1.00 85.88 84 LEU A CA 1
ATOM 670 C C . LEU A 1 84 ? 16.002 7.046 -22.936 1.00 85.88 84 LEU A C 1
ATOM 672 O O . LEU A 1 84 ? 16.462 6.361 -23.847 1.00 85.88 84 LEU A O 1
ATOM 676 N N . VAL A 1 85 ? 15.833 8.365 -23.038 1.00 86.12 85 VAL A N 1
ATOM 677 C CA . VAL A 1 85 ? 16.163 9.159 -24.231 1.00 86.12 85 VAL A CA 1
ATOM 678 C C . VAL A 1 85 ? 17.630 8.983 -24.627 1.00 86.12 85 VAL A C 1
ATOM 680 O O . VAL A 1 85 ? 17.918 8.888 -25.816 1.00 86.12 85 VAL A O 1
ATOM 683 N N . SER A 1 86 ? 18.545 8.843 -23.661 1.00 83.56 86 SER A N 1
ATOM 684 C CA . SER A 1 86 ? 19.974 8.629 -23.937 1.00 83.56 86 SER A CA 1
ATOM 685 C C . SER A 1 86 ? 20.304 7.310 -24.658 1.00 83.56 86 SER A C 1
ATOM 687 O O . SER A 1 86 ? 21.359 7.207 -25.283 1.00 83.56 86 SER A O 1
ATOM 689 N N . PHE A 1 87 ? 19.415 6.309 -24.610 1.00 88.19 87 PHE A N 1
ATOM 690 C CA . PHE A 1 87 ? 19.598 5.038 -25.318 1.00 88.19 87 PHE A CA 1
ATOM 691 C C . PHE A 1 87 ? 19.095 5.070 -26.766 1.00 88.19 87 PHE A C 1
ATOM 693 O O . PHE A 1 87 ? 19.409 4.157 -27.535 1.00 88.19 87 PHE A O 1
ATOM 700 N N . PHE A 1 88 ? 18.313 6.083 -27.151 1.00 84.88 88 PHE A N 1
ATOM 701 C CA . PHE A 1 88 ? 17.771 6.190 -28.501 1.00 84.88 88 PHE A CA 1
ATOM 702 C C . PHE A 1 88 ? 18.712 6.976 -29.428 1.00 84.88 88 PHE A C 1
ATOM 704 O O . PHE A 1 88 ? 19.337 7.953 -29.015 1.00 84.88 88 PHE A O 1
ATOM 711 N N . PRO A 1 89 ? 18.818 6.575 -30.705 1.00 85.19 89 PRO A N 1
ATOM 712 C CA . PRO A 1 89 ? 19.596 7.307 -31.697 1.00 85.19 89 PRO A CA 1
ATOM 713 C C . PRO A 1 89 ? 18.962 8.671 -32.021 1.00 85.19 89 PRO A C 1
ATOM 715 O O . PRO A 1 89 ? 17.754 8.849 -31.909 1.00 85.19 89 PRO A O 1
ATOM 718 N N . GLU A 1 90 ? 19.773 9.614 -32.505 1.00 78.25 90 GLU A N 1
ATOM 719 C CA . GLU A 1 90 ? 19.419 11.038 -32.686 1.00 78.25 90 GLU A CA 1
ATOM 720 C C . GLU A 1 90 ? 18.181 11.304 -33.569 1.00 78.25 90 GLU A C 1
ATOM 722 O O . GLU A 1 90 ? 17.485 12.296 -33.401 1.00 78.25 90 GLU A O 1
ATOM 727 N N . HIS A 1 91 ? 17.852 10.397 -34.491 1.00 80.25 91 HIS A N 1
ATOM 728 C CA . HIS A 1 91 ? 16.662 10.502 -35.348 1.00 80.25 91 HIS A CA 1
ATOM 729 C C . HIS A 1 91 ? 15.363 10.010 -34.678 1.00 80.25 91 HIS A C 1
ATOM 731 O O . HIS A 1 91 ? 14.287 10.136 -35.260 1.00 80.25 91 HIS A O 1
ATOM 737 N N . MET A 1 92 ? 15.462 9.400 -33.494 1.00 78.88 92 MET A N 1
ATOM 738 C CA . MET A 1 92 ? 14.343 8.912 -32.677 1.00 78.88 92 MET A CA 1
ATOM 739 C C . MET A 1 92 ? 14.135 9.745 -31.410 1.00 78.88 92 MET A C 1
ATOM 741 O O . MET A 1 92 ? 13.193 9.491 -30.661 1.00 78.88 92 MET A O 1
ATOM 745 N N . THR A 1 93 ? 14.999 10.726 -31.162 1.00 81.25 93 THR A N 1
ATOM 746 C CA . THR A 1 93 ? 14.900 11.636 -30.026 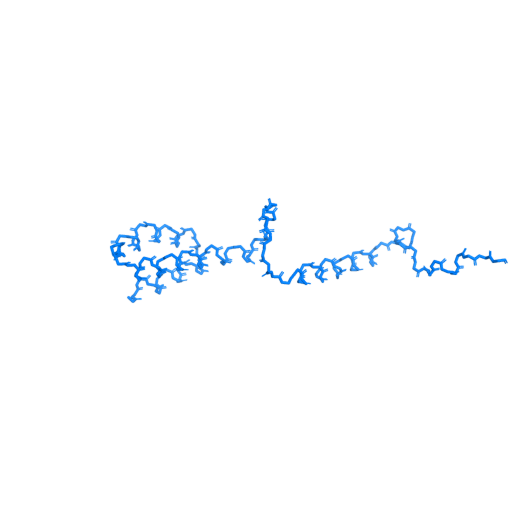1.00 81.25 93 THR A CA 1
ATOM 747 C C . THR A 1 93 ? 14.362 12.994 -30.465 1.00 81.25 93 THR A C 1
ATOM 749 O O . THR A 1 93 ? 14.306 13.332 -31.649 1.00 81.25 93 THR A O 1
ATOM 752 N N . GLN A 1 94 ? 13.889 13.774 -29.495 1.00 78.81 94 GLN A N 1
ATOM 753 C CA . GLN A 1 94 ? 13.430 15.134 -29.748 1.00 78.81 94 GLN A CA 1
ATOM 754 C C . GLN A 1 94 ? 14.591 15.999 -30.286 1.00 78.81 94 GLN A C 1
ATOM 756 O O . GLN A 1 94 ? 15.702 15.911 -29.760 1.00 78.81 94 GLN A O 1
ATOM 761 N N . PRO A 1 95 ? 14.339 16.895 -31.260 1.00 77.94 95 PRO A N 1
ATOM 762 C CA . PRO A 1 95 ? 15.330 17.875 -31.692 1.00 77.94 95 PRO A CA 1
ATOM 763 C C . PRO A 1 95 ? 15.786 18.759 -30.522 1.00 77.94 95 PRO A C 1
ATOM 765 O O . PRO A 1 95 ? 14.974 19.343 -29.805 1.00 77.94 95 PRO A O 1
ATOM 768 N N . THR A 1 96 ? 17.101 18.864 -30.343 1.00 72.50 96 THR A N 1
ATOM 769 C CA . THR A 1 96 ? 17.750 19.595 -29.238 1.00 72.50 96 THR A CA 1
ATOM 770 C C . THR A 1 96 ? 17.960 21.084 -29.528 1.00 72.50 96 THR A C 1
ATOM 772 O O . THR A 1 96 ? 18.386 21.830 -28.647 1.00 72.50 96 THR A O 1
ATOM 775 N N . GLY A 1 97 ? 17.667 21.527 -30.755 1.00 75.75 97 GLY A N 1
ATOM 776 C CA . GLY A 1 97 ? 17.802 22.919 -31.184 1.00 75.75 97 GLY A CA 1
ATOM 777 C C . GLY A 1 97 ? 16.709 23.829 -30.622 1.00 75.75 97 GLY A C 1
ATOM 778 O O . GLY A 1 97 ? 15.575 23.403 -30.395 1.00 75.75 97 GLY A O 1
ATOM 779 N N . ASN A 1 98 ? 17.040 25.105 -30.416 1.00 75.62 98 ASN A N 1
ATOM 780 C CA . ASN A 1 98 ? 16.067 26.098 -29.980 1.00 75.62 98 ASN A CA 1
ATOM 781 C C . ASN A 1 98 ? 15.142 26.476 -31.149 1.00 75.62 98 ASN A C 1
ATOM 783 O O . ASN A 1 98 ? 15.593 26.659 -32.278 1.00 75.62 98 ASN A O 1
ATOM 787 N N . LEU A 1 99 ? 13.843 26.631 -30.876 1.00 75.44 99 LEU A N 1
ATOM 788 C CA . LEU A 1 99 ? 12.839 26.964 -31.892 1.00 75.44 99 LEU A CA 1
ATOM 789 C C . LEU A 1 99 ? 13.146 28.274 -32.630 1.00 75.44 99 LEU A C 1
ATOM 791 O O . LEU A 1 99 ? 12.749 28.428 -33.781 1.00 75.44 99 LEU A O 1
ATOM 795 N N . VAL A 1 100 ? 13.859 29.204 -31.992 1.00 79.81 100 VAL A N 1
ATOM 796 C CA . VAL A 1 100 ? 14.244 30.484 -32.606 1.00 79.81 100 VAL A CA 1
ATOM 797 C C . VAL A 1 100 ? 15.313 30.331 -33.688 1.00 79.81 100 VAL A C 1
ATOM 799 O O . VAL A 1 100 ? 15.320 31.112 -34.634 1.00 79.81 100 VAL A O 1
ATOM 802 N N . ASP A 1 101 ? 16.155 29.299 -33.604 1.00 73.38 101 ASP A N 1
ATOM 803 C CA . ASP A 1 101 ? 17.227 29.044 -34.575 1.00 73.38 101 ASP A CA 1
ATOM 804 C C . ASP A 1 101 ? 16.685 28.436 -35.883 1.00 73.38 101 ASP A C 1
ATOM 806 O O . ASP A 1 101 ? 17.366 28.426 -36.907 1.00 73.38 101 ASP A O 1
ATOM 810 N N . LEU A 1 102 ? 15.439 27.947 -35.863 1.00 70.75 102 LEU A N 1
ATOM 811 C CA . LEU A 1 102 ? 14.728 27.413 -37.029 1.00 70.75 102 LEU A CA 1
ATOM 812 C C . LEU A 1 102 ? 14.025 28.505 -37.852 1.00 70.75 102 LEU A C 1
ATOM 814 O O . LEU A 1 102 ? 13.522 28.223 -38.940 1.00 70.75 102 LEU A O 1
ATOM 818 N N . ILE A 1 103 ? 13.971 29.741 -37.348 1.00 79.38 103 ILE A N 1
ATOM 819 C CA . ILE A 1 103 ? 13.333 30.870 -38.028 1.00 79.38 103 ILE A CA 1
ATOM 820 C C . ILE A 1 103 ? 14.414 31.643 -38.785 1.00 79.38 103 ILE A C 1
ATOM 822 O O . ILE A 1 103 ? 15.183 32.404 -38.205 1.00 79.38 103 ILE A O 1
ATOM 826 N N . THR A 1 104 ? 14.479 31.445 -40.100 1.00 70.69 104 THR A N 1
ATOM 827 C CA . THR A 1 104 ? 15.349 32.222 -40.995 1.00 70.69 104 THR A CA 1
ATOM 828 C C . THR A 1 104 ? 14.568 33.423 -41.539 1.00 70.69 104 THR A C 1
ATOM 830 O O . THR A 1 104 ? 13.470 33.237 -42.065 1.00 70.69 104 THR A O 1
ATOM 833 N N . PHE A 1 105 ? 15.108 34.639 -41.389 1.00 65.62 105 PHE A N 1
ATOM 834 C CA . PHE A 1 105 ? 14.576 35.870 -41.999 1.00 65.62 105 PHE A CA 1
ATOM 835 C C . PHE A 1 105 ? 15.181 36.119 -43.381 1.00 65.62 105 PHE A C 1
ATOM 837 O O . PHE A 1 105 ? 16.389 35.830 -43.549 1.00 65.62 105 PHE A O 1
#

Sequence (105 aa):
MCFLFRFHELASHDPYEALKYLQNELSQTVAHDEPEESQEFRLIASSLFSQAVSSEERMVTDTESLSTPLSDGFTGRTQLFDTLVSFFPEHMTQPTGNLVDLITF